Protein 4GWB (pdb70)

Radius of gyration: 14.65 Å; Cα contacts (8 Å, |Δi|>4): 356; chains: 1; bounding box: 37×35×30 Å

Foldseek 3Di:
DDKWKWAAFDQLLVVPLVPDPFWDDKFWFWWDDDDPLAADVRRHLTATMMMTDGHCVTPNLLVSVLQVQQWFQQADAQDTVPHHGSNRHTETADADDVSLVSVVVSLVQQVVVVLGDDHGPYYYHHTDDTNTYDPCSTNVCVVVVVDDDPTDGDPSRGGPPPD

InterPro domains:
  IPR002569 Peptide methionine sulphoxide reductase MsrA domain [MF_01401] (2-157)
  IPR002569 Peptide methionine sulphoxide reductase MsrA domain [PF01625] (4-154)
  IPR002569 Peptide methionine sulphoxide reductase MsrA domain [TIGR00401] (3-151)
  IPR036509 Peptide methionine sulphoxide reductase MsrA superfamily [G3DSA:3.30.1060.10] (1-168)
  IPR036509 Peptide methionine sulphoxide reductase MsrA superfamily [SSF55068] (2-160)

Sequence (163 aa):
TKRRAVLAGGCFWGQDLIRKLLPGVIETRVGYTGGDVPNATYRNHGTHAEGIEIIFDPERRIISYRRILELFFQIHDPTTKKDRQGNDIIGTSYRSAIYYVDDEQKRIAQETIADVEASGLWPGKVVTEVEPVRDFWEAEPEHQNYLERYPNGYTCCHFPRPNWVLPRRS

B-factor: mean 14.07, std 6.26, range [6.95, 79.45]

Secondary structure (DSSP, 8-state):
-EEEEEEES-TT--TTGGGSTTEEEEEEEEESSS-TT-BTTB-TTPEEEEEEEE-TTT--HHHHHHHHHHHS-TTSTTEETTEESGGG-EEEEESSHHHHHHHHHHHHHHHHHT-SSS----EEEE---EEEPPGGGTTHHHHSTTS-------TTS------

Solvent-accessible surface area: 8209 Å² total

Structure (mmCIF, N/CA/C/O backbone):
data_4GWB
#
_entry.id   4GWB
#
_cell.length_a   44.778
_cell.length_b   72.151
_cell.length_c   97.470
_cell.angle_alpha   90.000
_cell.angle_beta   90.000
_cell.angle_gamma   90.000
#
_symmetry.space_group_name_H-M   'C 2 2 21'
#
loop_
_entity.id
_entity.type
_entity.pdbx_description
1 polymer 'Peptide methionine sulfoxide reductase MsrA 3'
2 non-polymer 'CALCIUM ION'
3 non-polymer 'CHLORIDE ION'
4 water water
#
loop_
_atom_site.group_PDB
_atom_site.id
_atom_site.type_symbol
_atom_site.label_atom_id
_atom_site.label_alt_id
_atom_site.label_comp_id
_atom_site.label_asym_id
_atom_site.label_entity_id
_atom_site.label_seq_id
_atom_site.pdbx_PDB_ins_code
_atom_site.Cartn_x
_atom_site.Cartn_y
_atom_site.Cartn_z
_atom_site.occupancy
_atom_site.B_iso_or_equiv
_atom_site.auth_seq_id
_atom_site.auth_comp_id
_atom_site.auth_asym_id
_atom_site.auth_atom_id
_atom_site.pdbx_PDB_model_num
ATOM 1 N N . THR A 1 2 ? 21.794 29.442 21.733 1.00 22.26 2 THR A N 1
ATOM 2 C CA . THR A 1 2 ? 21.130 30.730 21.391 1.00 17.20 2 THR A CA 1
ATOM 3 C C . THR A 1 2 ? 20.790 30.766 19.907 1.00 18.12 2 THR A C 1
ATOM 4 O O . THR A 1 2 ? 21.411 30.081 19.087 1.00 20.39 2 THR A O 1
ATOM 8 N N . LYS A 1 3 ? 19.790 31.568 19.578 1.00 15.77 3 LYS A N 1
ATOM 9 C CA . LYS A 1 3 ? 19.268 31.654 18.240 1.00 15.20 3 LYS A CA 1
ATOM 10 C C . LYS A 1 3 ? 19.045 33.100 17.848 1.00 11.09 3 LYS A C 1
ATOM 11 O O . LYS A 1 3 ? 18.926 33.978 18.696 1.00 10.75 3 LYS A O 1
ATOM 17 N N . ARG A 1 4 ? 18.957 33.329 16.550 1.00 11.06 4 ARG A N 1
ATOM 18 C CA A ARG A 1 4 ? 18.856 34.649 15.965 0.70 11.10 4 ARG A CA 1
ATOM 19 C CA B ARG A 1 4 ? 18.829 34.663 15.995 0.30 10.92 4 ARG A CA 1
ATOM 20 C C . ARG A 1 4 ? 17.561 34.749 15.164 1.00 11.06 4 ARG A C 1
ATOM 21 O O . ARG A 1 4 ? 17.244 33.833 14.390 1.00 11.33 4 ARG A O 1
ATOM 36 N N . ALA A 1 5 ? 16.827 35.846 15.345 1.00 10.82 5 ALA A N 1
ATOM 37 C CA . ALA A 1 5 ? 15.671 36.187 14.529 1.00 10.23 5 ALA A CA 1
ATOM 38 C C . ALA A 1 5 ? 15.900 37.578 13.973 1.00 9.18 5 ALA A C 1
ATOM 39 O O . ALA A 1 5 ? 16.480 38.436 14.649 1.00 9.97 5 ALA A O 1
ATOM 41 N N . VAL A 1 6 ? 15.460 37.816 12.744 1.00 8.64 6 VAL A N 1
ATOM 42 C CA . VAL A 1 6 ? 15.648 39.124 12.104 1.00 8.48 6 VAL A CA 1
ATOM 43 C C . VAL A 1 6 ? 14.318 39.529 11.462 1.00 8.17 6 VAL A C 1
ATOM 44 O O . VAL A 1 6 ? 13.760 38.768 10.672 1.00 8.67 6 VAL A O 1
ATOM 48 N N . LEU A 1 7 ? 13.807 40.703 11.840 1.00 8.24 7 LEU A N 1
ATOM 49 C CA . LEU A 1 7 ? 12.453 41.152 11.510 1.00 8.21 7 LEU A CA 1
ATOM 50 C C . LEU A 1 7 ? 12.471 42.613 11.113 1.00 7.88 7 LEU A C 1
ATOM 51 O O . LEU A 1 7 ? 13.364 43.379 11.528 1.00 8.58 7 LEU A O 1
ATOM 56 N N . ALA A 1 8 ? 11.454 43.003 10.352 1.00 7.84 8 ALA A N 1
ATOM 57 C CA . ALA A 1 8 ? 11.219 44.398 9.993 1.00 7.62 8 ALA A CA 1
ATOM 58 C C . ALA A 1 8 ? 9.724 44.649 10.055 1.00 7.83 8 ALA A C 1
ATOM 59 O O . ALA A 1 8 ? 8.944 43.853 9.534 1.00 8.33 8 ALA A O 1
ATOM 61 N N . GLY A 1 9 ? 9.313 45.755 10.662 1.00 7.86 9 GLY A N 1
ATOM 62 C CA . GLY A 1 9 ? 7.899 46.080 10.788 1.00 8.68 9 GLY A CA 1
ATOM 63 C C . GLY A 1 9 ? 7.613 47.537 11.103 1.00 8.52 9 GLY A C 1
ATOM 64 O O . GLY A 1 9 ? 6.655 47.831 11.810 1.00 9.31 9 GLY A O 1
ATOM 65 N N . GLY A 1 10 ? 8.435 48.439 10.586 1.00 8.52 10 GLY A N 1
ATOM 66 C CA . GLY A 1 10 ? 8.245 49.860 10.817 1.00 8.76 10 GLY A CA 1
ATOM 67 C C . GLY A 1 10 ? 9.416 50.531 11.491 1.00 8.92 10 GLY A C 1
ATOM 68 O O . GLY A 1 10 ? 10.519 49.980 11.528 1.00 9.68 10 GLY A O 1
ATOM 69 N N . CYS A 1 11 ? 9.197 51.701 12.074 1.00 9.81 11 CYS A N 1
ATOM 70 C CA . CYS A 1 11 ? 10.294 52.414 12.715 1.00 10.51 11 CYS A CA 1
ATOM 71 C C . CYS A 1 11 ? 10.963 51.507 13.746 1.00 9.34 11 CYS A C 1
ATOM 72 O O . CYS A 1 11 ? 10.288 50.942 14.621 1.00 9.81 11 CYS A O 1
ATOM 75 N N . PHE A 1 12 ? 12.282 51.351 13.635 1.00 8.71 12 PHE A N 1
ATOM 76 C CA . PHE A 1 12 ? 12.922 50.349 14.468 1.00 8.47 12 PHE A CA 1
ATOM 77 C C . PHE A 1 12 ? 12.988 50.685 15.951 1.00 8.41 12 PHE A C 1
ATOM 78 O O . PHE A 1 12 ? 13.190 49.794 16.776 1.00 8.72 12 PHE A O 1
ATOM 86 N N . TRP A 1 13 ? 12.789 51.958 16.309 1.00 8.51 13 TRP A N 1
ATOM 87 C CA . TRP A 1 13 ? 12.768 52.318 17.726 1.00 8.82 13 TRP A CA 1
ATOM 88 C C . TRP A 1 13 ? 11.647 51.596 18.455 1.00 8.61 13 TRP A C 1
ATOM 89 O O . TRP A 1 13 ? 11.848 51.053 19.551 1.00 8.48 13 TRP A O 1
ATOM 100 N N . GLY A 1 14 ? 10.464 51.616 17.862 1.00 8.74 14 GLY A N 1
ATOM 101 C CA . GLY A 1 14 ? 9.309 50.996 18.482 1.00 10.01 14 GLY A CA 1
ATOM 102 C C . GLY A 1 14 ? 9.392 49.485 18.480 1.00 8.59 14 GLY A C 1
ATOM 103 O O . GLY A 1 14 ? 8.949 48.842 19.435 1.00 9.59 14 GLY A O 1
ATOM 112 N N . GLN A 1 16 ? 12.198 47.734 18.744 1.00 7.99 16 GLN A N 1
ATOM 113 C CA . GLN A 1 16 ? 13.094 47.327 19.813 1.00 8.04 16 GLN A CA 1
ATOM 114 C C . GLN A 1 16 ? 12.448 47.527 21.176 1.00 7.89 16 GLN A C 1
ATOM 115 O O . GLN A 1 16 ? 12.578 46.683 22.062 1.00 8.35 16 GLN A O 1
ATOM 121 N N . ASP A 1 17 ? 11.718 48.623 21.351 1.00 7.79 17 ASP A N 1
ATOM 122 C CA . ASP A 1 17 ? 11.089 48.938 22.632 1.00 8.75 17 ASP A CA 1
ATOM 123 C C . ASP A 1 17 ? 10.199 47.799 23.118 1.00 8.32 17 ASP A C 1
ATOM 124 O O . ASP A 1 17 ? 10.193 47.493 24.320 1.00 8.97 17 ASP A O 1
ATOM 129 N N . LEU A 1 18 ? 9.445 47.186 22.207 1.00 7.94 18 LEU A N 1
ATOM 130 C CA . LEU A 1 18 ? 8.514 46.135 22.603 1.00 8.27 18 LEU A CA 1
ATOM 131 C C . LEU A 1 18 ? 9.160 44.748 22.595 1.00 8.34 18 LEU A C 1
ATOM 132 O O . LEU A 1 18 ? 8.966 43.964 23.517 1.00 8.84 18 LEU A O 1
ATOM 137 N N . ILE A 1 19 ? 9.949 44.427 21.575 1.00 8.15 19 ILE A N 1
ATOM 138 C CA . ILE A 1 19 ? 10.504 43.087 21.453 1.00 8.42 19 ILE A CA 1
ATOM 139 C C . ILE A 1 19 ? 11.535 42.803 22.543 1.00 8.70 19 ILE A C 1
ATOM 140 O O . ILE A 1 19 ? 11.622 41.664 23.033 1.00 9.16 19 ILE A O 1
ATOM 145 N N . ARG A 1 20 ? 12.290 43.818 22.956 1.00 8.40 20 ARG A N 1
ATOM 146 C CA . ARG A 1 20 ? 13.279 43.633 24.017 1.00 8.81 20 ARG A CA 1
ATOM 147 C C . ARG A 1 20 ? 12.628 43.148 25.320 1.00 9.25 20 ARG A C 1
ATOM 148 O O . ARG A 1 20 ? 13.331 42.601 26.179 1.00 10.76 20 ARG A O 1
ATOM 156 N N . LYS A 1 21 ? 11.324 43.367 25.495 1.00 8.79 21 LYS A N 1
ATOM 157 C CA . LYS A 1 21 ? 10.623 43.050 26.732 1.00 9.69 21 LYS A CA 1
ATOM 158 C C . LYS A 1 21 ? 10.139 41.610 26.786 1.00 9.52 21 LYS A C 1
ATOM 159 O O . LYS A 1 21 ? 9.713 41.145 27.843 1.00 10.75 21 LYS A O 1
ATOM 165 N N . LEU A 1 22 ? 10.207 40.893 25.678 1.00 9.86 22 LEU A N 1
ATOM 166 C CA A LEU A 1 22 ? 9.737 39.528 25.667 0.50 10.93 22 LEU A CA 1
ATOM 167 C CA B LEU A 1 22 ? 9.797 39.495 25.637 0.50 10.95 22 LEU A CA 1
ATOM 168 C C . LEU A 1 22 ? 10.697 38.653 26.495 1.00 10.47 22 LEU A C 1
ATOM 169 O O . LEU A 1 22 ? 11.913 38.643 26.272 1.00 11.14 22 LEU A O 1
ATOM 178 N N . PRO A 1 23 ? 10.142 37.922 27.484 1.00 11.04 23 PRO A N 1
ATOM 179 C CA . PRO A 1 23 ? 11.035 37.073 28.288 1.00 11.57 23 PRO A CA 1
ATOM 180 C C . PRO A 1 23 ? 11.706 36.007 27.412 1.00 10.77 23 PRO A C 1
ATOM 181 O O . PRO A 1 23 ? 11.033 35.364 26.609 1.00 13.55 23 PRO A O 1
ATOM 185 N N . GLY A 1 24 ? 13.012 35.831 27.570 1.00 9.93 24 GLY A N 1
ATOM 186 C CA . GLY A 1 24 ? 13.804 34.926 26.736 1.00 10.43 24 GLY A CA 1
ATOM 187 C C . GLY A 1 24 ? 14.607 35.631 25.641 1.00 9.20 24 GLY A C 1
ATOM 188 O O . GLY A 1 24 ? 15.522 35.036 25.066 1.00 9.64 24 GLY A O 1
ATOM 189 N N . VAL A 1 25 ? 14.270 36.892 25.341 1.00 9.41 25 VAL A N 1
ATOM 190 C CA . VAL A 1 25 ? 15.089 37.666 24.423 1.00 9.19 25 VAL A CA 1
ATOM 191 C C . VAL A 1 25 ? 16.319 38.161 25.178 1.00 9.29 25 VAL A C 1
ATOM 192 O O . VAL A 1 25 ? 16.194 38.832 26.210 1.00 11.27 25 VAL A O 1
ATOM 196 N N . ILE A 1 26 ? 17.509 37.836 24.669 1.00 8.66 26 ILE A N 1
ATOM 197 C CA . ILE A 1 26 ? 18.768 38.181 25.330 1.00 8.99 26 ILE A CA 1
ATOM 198 C C . ILE A 1 26 ? 19.317 39.529 24.867 1.00 8.92 26 ILE A C 1
ATOM 199 O O . ILE A 1 26 ? 19.747 40.339 25.694 1.00 11.39 26 ILE A O 1
ATOM 204 N N . GLU A 1 27 ? 19.328 39.758 23.562 1.00 7.90 27 GLU A N 1
ATOM 205 C CA . GLU A 1 27 ? 19.870 40.993 23.007 1.00 8.15 27 GLU A CA 1
ATOM 206 C C . GLU A 1 27 ? 19.048 41.370 21.810 1.00 7.85 27 GLU A C 1
ATOM 207 O O . GLU A 1 27 ? 18.528 40.513 21.094 1.00 7.90 27 GLU A O 1
ATOM 213 N N . THR A 1 28 ? 18.933 42.671 21.588 1.00 7.94 28 THR A N 1
ATOM 214 C CA . THR A 1 28 ? 18.344 43.210 20.385 1.00 8.13 28 THR A CA 1
ATOM 215 C C . THR A 1 28 ? 19.266 44.302 19.860 1.00 8.48 28 THR A C 1
ATOM 216 O O . THR A 1 28 ? 19.890 45.032 20.651 1.00 8.39 28 THR A O 1
ATOM 220 N N . ARG A 1 29 ? 19.331 44.423 18.536 1.00 8.23 29 ARG A N 1
ATOM 221 C CA . ARG A 1 29 ? 20.014 45.550 17.923 1.00 8.42 29 ARG A CA 1
ATOM 222 C C . ARG A 1 29 ? 19.275 45.928 16.661 1.00 8.29 29 ARG A C 1
ATOM 223 O O . ARG A 1 29 ? 18.712 45.077 15.959 1.00 8.69 29 ARG A O 1
ATOM 231 N N . VAL A 1 30 ? 19.242 47.220 16.378 1.00 7.84 30 VAL A N 1
ATOM 232 C CA . VAL A 1 30 ? 18.500 47.707 15.215 1.00 7.66 30 VAL A CA 1
ATOM 233 C C . VAL A 1 30 ? 19.492 48.016 14.095 1.00 7.96 30 VAL A C 1
ATOM 234 O O . VAL A 1 30 ? 20.683 48.232 14.338 1.00 8.72 30 VAL A O 1
ATOM 238 N N . GLY A 1 31 ? 19.001 48.032 12.867 1.00 8.04 31 GLY A N 1
ATOM 239 C CA . GLY A 1 31 ? 19.854 48.185 11.711 1.00 9.07 31 GLY A CA 1
ATOM 240 C C . GLY A 1 31 ? 19.065 48.185 10.428 1.00 8.13 31 GLY A C 1
ATOM 241 O O . GLY A 1 31 ? 17.847 48.347 10.419 1.00 8.39 31 GLY A O 1
ATOM 242 N N . TYR A 1 32 ? 19.799 48.017 9.337 1.00 8.89 32 TYR A N 1
ATOM 243 C CA . TYR A 1 32 ? 19.259 48.100 7.982 1.00 9.00 32 TYR A CA 1
ATOM 244 C C . TYR A 1 32 ? 19.550 46.784 7.287 1.00 9.31 32 TYR A C 1
ATOM 245 O O . TYR A 1 32 ? 20.693 46.316 7.281 1.00 9.54 32 TYR A O 1
ATOM 254 N N . THR A 1 33 ? 18.524 46.172 6.700 1.00 9.20 33 THR A N 1
ATOM 255 C CA . THR A 1 33 ? 18.718 44.852 6.120 1.00 9.61 33 THR A CA 1
ATOM 256 C C . THR A 1 33 ? 17.668 44.610 5.034 1.00 9.70 33 THR A C 1
ATOM 257 O O . THR A 1 33 ? 16.633 45.283 4.996 1.00 9.57 33 THR A O 1
ATOM 261 N N . GLY A 1 34 ? 17.926 43.630 4.166 1.00 9.49 34 GLY A N 1
ATOM 262 C CA . GLY A 1 34 ? 16.963 43.219 3.142 1.00 9.88 34 GLY A CA 1
ATOM 263 C C . GLY A 1 34 ? 17.048 43.985 1.837 1.00 10.64 34 GLY A C 1
ATOM 264 O O . GLY A 1 34 ? 16.218 43.784 0.960 1.00 12.30 34 GLY A O 1
ATOM 265 N N . GLY A 1 35 ? 18.038 44.863 1.707 1.00 11.30 35 GLY A N 1
ATOM 266 C CA . GLY A 1 35 ? 18.166 45.729 0.540 1.00 11.54 35 GLY A CA 1
ATOM 267 C C . GLY A 1 35 ? 19.509 45.685 -0.150 1.00 13.53 35 GLY A C 1
ATOM 268 O O . GLY A 1 35 ? 20.182 44.657 -0.141 1.00 15.24 35 GLY A O 1
ATOM 269 N N . ASP A 1 36 ? 19.890 46.809 -0.751 1.00 14.56 36 ASP A N 1
ATOM 270 C CA . ASP A 1 36 ? 20.937 46.804 -1.757 1.00 15.29 36 ASP A CA 1
ATOM 271 C C . ASP A 1 36 ? 22.305 47.249 -1.284 1.00 16.93 36 ASP A C 1
ATOM 272 O O . ASP A 1 36 ? 23.293 46.555 -1.542 1.00 21.42 36 ASP A O 1
ATOM 277 N N . VAL A 1 37 ? 22.374 48.395 -0.617 1.00 15.60 37 VAL A N 1
ATOM 278 C CA . VAL A 1 37 ? 23.659 49.082 -0.472 1.00 16.65 37 VAL A CA 1
ATOM 279 C C . VAL A 1 37 ? 24.478 48.659 0.752 1.00 15.33 37 VAL A C 1
ATOM 280 O O . VAL A 1 37 ? 23.949 48.545 1.869 1.00 15.04 37 VAL A O 1
ATOM 284 N N . PRO A 1 38 ? 25.788 48.442 0.549 1.00 14.36 38 PRO A N 1
ATOM 285 C CA . PRO A 1 38 ? 26.661 48.122 1.673 1.00 14.51 38 PRO A CA 1
ATOM 286 C C . PRO A 1 38 ? 26.864 49.347 2.552 1.00 14.66 38 PRO A C 1
ATOM 287 O O . PRO A 1 38 ? 26.592 50.467 2.112 1.00 15.82 38 PRO A O 1
ATOM 291 N N . ASN A 1 39 ? 27.318 49.141 3.789 1.00 13.88 39 ASN A N 1
ATOM 292 C CA . ASN A 1 39 ? 27.637 50.257 4.691 1.00 15.96 39 ASN A CA 1
ATOM 293 C C . ASN A 1 39 ? 26.461 51.207 4.890 1.00 14.51 39 ASN A C 1
ATOM 294 O O . ASN A 1 39 ? 26.634 52.420 4.962 1.00 15.16 39 ASN A O 1
ATOM 299 N N . ALA A 1 40 ? 25.266 50.628 5.022 1.00 13.77 40 ALA A N 1
ATOM 300 C CA . ALA A 1 40 ? 24.043 51.400 5.126 1.00 12.85 40 ALA A CA 1
ATOM 301 C C . ALA A 1 40 ? 23.998 52.262 6.384 1.00 13.11 40 ALA A C 1
ATOM 302 O O . ALA A 1 40 ? 24.481 51.853 7.453 1.00 13.69 40 ALA A O 1
ATOM 304 N N . THR A 1 41 ? 23.395 53.438 6.256 1.00 12.33 41 THR A N 1
ATOM 305 C CA . THR A 1 41 ? 23.239 54.370 7.367 1.00 12.23 41 THR A CA 1
ATOM 306 C C . THR A 1 41 ? 21.804 54.878 7.374 1.00 11.37 41 THR A C 1
ATOM 307 O O . THR A 1 41 ? 21.019 54.589 6.458 1.00 11.40 41 THR A O 1
ATOM 311 N N . TYR A 1 42 ? 21.470 55.640 8.403 1.00 11.63 42 TYR A N 1
ATOM 312 C CA . TYR A 1 42 ? 20.127 56.153 8.581 1.00 11.44 42 TYR A CA 1
ATOM 313 C C . TYR A 1 42 ? 19.617 56.933 7.366 1.00 11.90 42 TYR A C 1
ATOM 314 O O . TYR A 1 42 ? 18.502 56.704 6.910 1.00 13.07 42 TYR A O 1
ATOM 323 N N . ARG A 1 43 ? 20.434 57.844 6.838 1.00 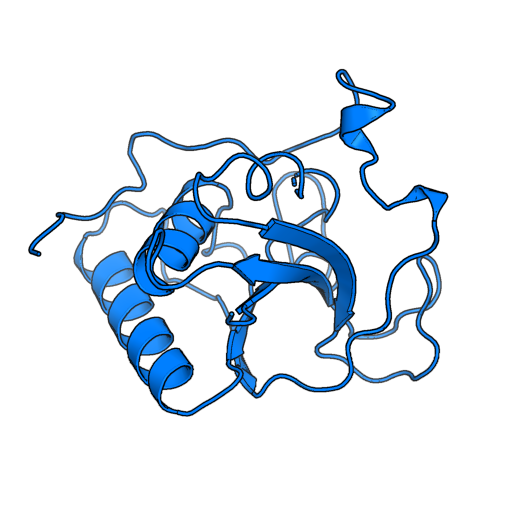11.19 43 ARG A N 1
ATOM 324 C CA . ARG A 1 43 ? 19.997 58.672 5.712 1.00 12.93 43 ARG A CA 1
ATOM 325 C C . ARG A 1 43 ? 20.413 58.108 4.349 1.00 13.71 43 ARG A C 1
ATOM 326 O O . ARG A 1 43 ? 20.068 58.683 3.314 1.00 15.88 43 ARG A O 1
ATOM 334 N N . ASN A 1 44 ? 21.134 56.986 4.350 1.00 10.92 44 ASN A N 1
ATOM 335 C CA . ASN A 1 44 ? 21.594 56.361 3.105 1.00 13.45 44 ASN A CA 1
ATOM 336 C C . ASN A 1 44 ? 21.577 54.837 3.206 1.00 12.68 44 ASN A C 1
ATOM 337 O O . ASN A 1 44 ? 22.602 54.192 3.447 1.00 12.58 44 ASN A O 1
ATOM 342 N N . HIS A 1 45 ? 20.392 54.260 3.038 1.00 12.63 45 HIS A N 1
ATOM 343 C CA . HIS A 1 45 ? 20.270 52.794 3.083 1.00 11.48 45 HIS A CA 1
ATOM 344 C C . HIS A 1 45 ? 19.474 52.180 1.951 1.00 10.65 45 HIS A C 1
ATOM 345 O O . HIS A 1 45 ? 19.060 51.022 2.052 1.00 10.83 45 HIS A O 1
ATOM 352 N N . GLY A 1 46 ? 19.287 52.936 0.878 1.00 11.34 46 GLY A N 1
ATOM 353 C CA . GLY A 1 46 ? 18.682 52.414 -0.344 1.00 13.12 46 GLY A CA 1
ATOM 354 C C . GLY A 1 46 ? 17.394 51.665 -0.080 1.00 10.39 46 GLY A C 1
ATOM 355 O O . GLY A 1 46 ? 16.467 52.180 0.538 1.00 12.34 46 GLY A O 1
ATOM 356 N N . THR A 1 47 ? 17.350 50.438 -0.580 1.00 10.20 47 THR A N 1
ATOM 357 C CA . THR A 1 47 ? 16.151 49.595 -0.481 1.00 10.70 47 THR A CA 1
ATOM 358 C C . THR A 1 47 ? 16.088 48.743 0.802 1.00 9.93 47 THR A C 1
ATOM 359 O O . THR A 1 47 ? 15.178 47.911 0.962 1.00 9.89 47 THR A O 1
ATOM 363 N N . HIS A 1 48 ? 17.039 48.923 1.725 1.00 9.63 48 HIS A N 1
ATOM 364 C CA . HIS A 1 48 ? 16.971 48.210 3.004 1.00 9.28 48 HIS A CA 1
ATOM 365 C C . HIS A 1 48 ? 15.730 48.616 3.798 1.00 9.58 48 HIS A C 1
ATOM 366 O O . HIS A 1 48 ? 15.274 49.765 3.736 1.00 10.41 48 HIS A O 1
ATOM 373 N N . ALA A 1 49 ? 15.217 47.658 4.568 1.00 9.19 49 ALA A N 1
ATOM 374 C CA . ALA A 1 49 ? 14.255 47.951 5.606 1.00 9.04 49 ALA A CA 1
ATOM 375 C C . ALA A 1 49 ? 14.984 48.308 6.903 1.00 8.84 49 ALA A C 1
ATOM 376 O O . ALA A 1 49 ? 16.060 47.767 7.195 1.00 9.17 49 ALA A O 1
ATOM 378 N N . GLU A 1 50 ? 14.384 49.198 7.687 1.00 8.76 50 GLU A N 1
ATOM 379 C CA . GLU A 1 50 ? 14.720 49.290 9.117 1.00 8.89 50 GLU A CA 1
ATOM 380 C C . GLU A 1 50 ? 14.303 47.977 9.751 1.00 8.61 50 GLU A C 1
ATOM 381 O O . GLU A 1 50 ? 13.159 47.547 9.598 1.00 9.23 50 GLU A O 1
ATOM 387 N N . GLY A 1 51 ? 15.221 47.338 10.461 1.00 8.40 51 GLY A N 1
ATOM 388 C CA . GLY A 1 51 ? 14.959 46.051 11.052 1.00 8.89 51 GLY A CA 1
ATOM 389 C C . GLY A 1 51 ? 15.617 45.884 12.393 1.00 7.93 51 GLY A C 1
ATOM 390 O O . GLY A 1 51 ? 16.305 46.771 12.922 1.00 8.01 51 GLY A O 1
ATOM 391 N N . ILE A 1 52 ? 15.416 44.689 12.932 1.00 7.93 52 ILE A N 1
ATOM 392 C CA . ILE A 1 52 ? 15.904 44.344 14.257 1.00 7.95 52 ILE A CA 1
ATOM 393 C C . ILE A 1 52 ? 16.435 42.927 14.223 1.00 8.14 52 ILE A C 1
ATOM 394 O O . ILE A 1 52 ? 15.828 42.032 13.616 1.00 8.63 52 ILE A O 1
ATOM 399 N N . GLU A 1 53 ? 17.581 42.744 14.863 1.00 7.95 53 GLU A N 1
ATOM 400 C CA . GLU A 1 53 ? 18.157 41.436 15.095 1.00 8.66 53 GLU A CA 1
ATOM 401 C C . GLU A 1 53 ? 17.947 41.095 16.560 1.00 8.91 53 GLU A C 1
ATOM 402 O O . GLU A 1 53 ? 18.231 41.909 17.451 1.00 8.93 53 GLU A O 1
ATOM 408 N N . ILE A 1 54 ? 17.454 39.889 16.808 1.00 9.35 54 ILE A N 1
ATOM 409 C CA . ILE A 1 54 ? 17.025 39.440 18.106 1.00 9.35 54 ILE A CA 1
ATOM 410 C C . ILE A 1 54 ? 17.799 38.165 18.418 1.00 9.54 54 ILE A C 1
ATOM 411 O O . ILE A 1 54 ? 17.696 37.190 17.685 1.00 10.50 54 ILE A O 1
ATOM 416 N N . ILE A 1 55 ? 18.557 38.152 19.500 1.00 8.79 55 ILE A N 1
ATOM 417 C CA . ILE A 1 55 ? 19.205 36.929 19.941 1.00 8.81 55 ILE A CA 1
ATOM 418 C C . ILE A 1 55 ? 18.384 36.435 21.117 1.00 8.82 55 ILE A C 1
ATOM 419 O O . ILE A 1 55 ? 18.157 37.187 22.076 1.00 8.83 55 ILE A O 1
ATOM 424 N N . PHE A 1 56 ? 17.932 35.182 21.053 1.00 9.25 56 PHE A N 1
ATOM 425 C CA . PHE A 1 56 ? 17.044 34.667 22.076 1.00 8.97 56 PHE A CA 1
ATOM 426 C C . PHE A 1 56 ? 17.509 33.297 22.565 1.00 9.62 56 PHE A C 1
ATOM 427 O O . PHE A 1 56 ? 18.295 32.603 21.900 1.00 10.99 56 PHE A O 1
ATOM 435 N N . ASP A 1 57 ? 17.001 32.921 23.733 1.00 9.65 57 ASP A N 1
ATOM 436 C CA . ASP A 1 57 ? 17.269 31.615 24.336 1.00 11.23 57 ASP A CA 1
ATOM 437 C C . ASP A 1 57 ? 16.114 30.688 23.993 1.00 11.46 57 ASP A C 1
ATOM 438 O O . ASP A 1 57 ? 15.028 30.859 24.546 1.00 11.02 57 ASP A O 1
ATOM 443 N N . PRO A 1 58 ? 16.323 29.710 23.076 1.00 11.38 58 PRO A N 1
ATOM 444 C CA . PRO A 1 58 ? 15.211 28.877 22.613 1.00 11.90 58 PRO A CA 1
ATOM 445 C C . PRO A 1 58 ? 14.618 27.982 23.703 1.00 12.08 58 PRO A C 1
ATOM 446 O O . PRO A 1 58 ? 13.517 27.459 23.537 1.00 14.77 58 PRO A O 1
ATOM 450 N N . GLU A 1 59 ? 15.326 27.846 24.817 1.00 11.61 59 GLU A N 1
ATOM 451 C CA . GLU A 1 59 ? 14.804 27.094 25.952 1.00 13.72 59 GLU A CA 1
ATOM 452 C C . GLU A 1 59 ? 13.724 27.897 26.681 1.00 13.63 59 GLU A C 1
ATOM 453 O O . GLU A 1 59 ? 12.829 27.328 27.312 1.00 15.14 59 GLU A O 1
ATOM 459 N N . ARG A 1 60 ? 13.814 29.222 26.581 1.00 12.28 60 ARG A N 1
ATOM 460 C CA A ARG A 1 60 ? 12.894 30.124 27.269 0.50 13.32 60 ARG A CA 1
ATOM 461 C CA B ARG A 1 60 ? 12.883 30.112 27.266 0.50 13.31 60 ARG A CA 1
ATOM 462 C C . ARG A 1 60 ? 11.780 30.677 26.373 1.00 12.62 60 ARG A C 1
ATOM 463 O O . ARG A 1 60 ? 10.698 30.987 26.851 1.00 14.07 60 ARG A O 1
ATOM 478 N N . ILE A 1 61 ? 12.066 30.846 25.083 1.00 12.10 61 ILE A N 1
ATOM 479 C CA A ILE A 1 61 ? 11.113 31.438 24.149 0.50 12.29 61 ILE A CA 1
ATOM 480 C CA B ILE A 1 61 ? 11.083 31.398 24.152 0.50 12.21 61 ILE A CA 1
ATOM 481 C C . ILE A 1 61 ? 11.321 30.820 22.769 1.00 11.78 61 ILE A C 1
ATOM 482 O O . ILE A 1 61 ? 12.453 30.575 22.377 1.00 11.81 61 ILE A O 1
ATOM 491 N N . SER A 1 62 ? 10.230 30.567 22.052 1.00 11.27 62 SER A N 1
ATOM 492 C CA . SER A 1 62 ? 10.315 30.003 20.713 1.00 11.75 62 SER A CA 1
ATOM 493 C C . SER A 1 62 ? 10.282 31.069 19.625 1.00 10.08 62 SER A C 1
ATOM 494 O O . SER A 1 62 ? 9.757 32.172 19.800 1.00 9.85 62 SER A O 1
ATOM 497 N N . TYR A 1 63 ? 10.818 30.708 18.467 1.00 9.70 63 TYR A N 1
ATOM 498 C CA . TYR A 1 63 ? 10.709 31.536 17.291 1.00 9.62 63 TYR A CA 1
ATOM 499 C C . TYR A 1 63 ? 9.257 31.862 16.972 1.00 9.31 63 TYR A C 1
ATOM 500 O O . TYR A 1 63 ? 8.910 33.003 16.661 1.00 9.34 63 TYR A O 1
ATOM 509 N N . ARG A 1 64 ? 8.390 30.870 17.071 1.00 9.66 64 ARG A N 1
ATOM 510 C CA . ARG A 1 64 ? 6.977 31.087 16.858 1.00 10.28 64 ARG A CA 1
ATOM 511 C C . ARG A 1 64 ? 6.396 32.170 17.783 1.00 9.86 64 ARG A C 1
ATOM 512 O O . ARG A 1 64 ? 5.632 33.034 17.342 1.00 10.19 64 ARG A O 1
ATOM 520 N N . ARG A 1 65 ? 6.756 32.127 19.060 1.00 9.71 65 ARG A N 1
ATOM 521 C CA . ARG A 1 65 ? 6.254 33.125 19.991 1.00 10.28 65 ARG A CA 1
ATOM 522 C C . ARG A 1 65 ? 6.759 34.526 19.640 1.00 9.90 65 ARG A C 1
ATOM 523 O O . ARG A 1 65 ? 6.041 35.514 19.789 1.00 10.58 65 ARG A O 1
ATOM 531 N N . ILE A 1 66 ? 8.012 34.617 19.204 1.00 9.30 66 ILE A N 1
ATOM 532 C CA . ILE A 1 66 ? 8.553 35.891 18.703 1.00 9.02 66 ILE A CA 1
ATOM 533 C C . ILE A 1 66 ? 7.739 36.404 17.507 1.00 8.88 66 ILE A C 1
ATOM 534 O O . ILE A 1 66 ? 7.358 37.575 17.466 1.00 8.88 66 ILE A O 1
ATOM 539 N N . LEU A 1 67 ? 7.434 35.530 16.553 1.00 8.99 67 LEU A N 1
ATOM 540 C CA . LEU A 1 67 ? 6.614 35.952 15.416 1.00 8.71 67 LEU A CA 1
ATOM 541 C C . LEU A 1 67 ? 5.232 36.363 15.865 1.00 8.65 67 LEU A C 1
ATOM 542 O O . LEU A 1 67 ? 4.651 37.270 15.296 1.00 8.81 67 LEU A O 1
ATOM 547 N N . GLU A 1 68 ? 4.669 35.672 16.846 1.00 8.72 68 GLU A N 1
ATOM 548 C CA . GLU A 1 68 ? 3.361 36.079 17.335 1.00 9.20 68 GLU A CA 1
ATOM 549 C C . GLU A 1 68 ? 3.390 37.498 17.915 1.00 8.63 68 GLU A C 1
ATOM 550 O O . GLU A 1 68 ? 2.482 38.291 17.648 1.00 9.83 68 GLU A O 1
ATOM 556 N N . LEU A 1 69 ? 4.427 37.834 18.677 1.00 8.99 69 LEU A N 1
ATOM 557 C CA . LEU A 1 69 ? 4.524 39.209 19.166 1.00 9.03 69 LEU A CA 1
ATOM 558 C C . LEU A 1 69 ? 4.692 40.180 17.995 1.00 8.51 69 LEU A C 1
ATOM 559 O O . LEU A 1 69 ? 4.040 41.228 17.959 1.00 8.62 69 LEU A O 1
ATOM 564 N N . PHE A 1 70 ? 5.543 39.826 17.036 1.00 8.58 70 PHE A N 1
ATOM 565 C CA . PHE A 1 70 ? 5.730 40.637 15.836 1.00 8.57 70 PHE A CA 1
ATOM 566 C C . PHE A 1 70 ? 4.393 40.992 15.184 1.00 8.32 70 PHE A C 1
ATOM 567 O O . PHE A 1 70 ? 4.111 42.163 14.91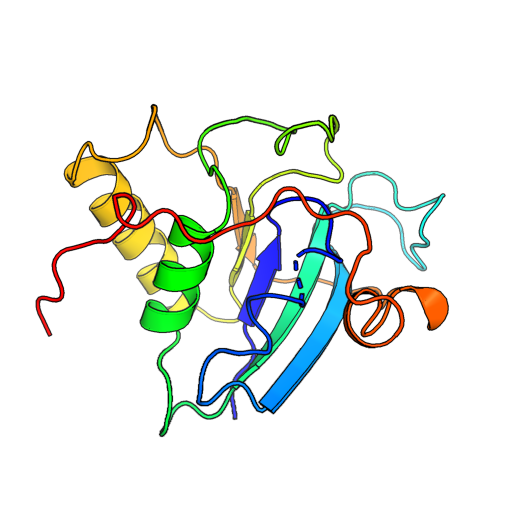8 1.00 8.26 70 PHE A O 1
ATOM 575 N N . PHE A 1 71 ? 3.556 39.988 14.930 1.00 8.47 71 PHE A N 1
ATOM 576 C CA . PHE A 1 71 ? 2.259 40.232 14.281 1.00 8.39 71 PHE A CA 1
ATOM 577 C C . PHE A 1 71 ? 1.254 40.940 15.190 1.00 8.25 71 PHE A C 1
ATOM 578 O O . PHE A 1 71 ? 0.274 41.478 14.705 1.00 9.01 71 PHE A O 1
ATOM 586 N N . GLN A 1 72 ? 1.511 40.950 16.502 1.00 8.21 72 GLN A N 1
ATOM 587 C CA . GLN A 1 72 ? 0.691 41.679 17.452 1.00 8.84 72 GLN A CA 1
ATOM 588 C C . GLN A 1 72 ? 0.991 43.167 17.514 1.00 8.43 72 GLN A C 1
ATOM 589 O O . GLN A 1 72 ? 0.109 43.948 17.863 1.00 8.59 72 GLN A O 1
ATOM 595 N N . ILE A 1 73 ? 2.223 43.560 17.196 1.00 8.11 73 ILE A N 1
ATOM 596 C CA . ILE A 1 73 ? 2.677 44.918 17.514 1.00 8.42 73 ILE A CA 1
ATOM 597 C C . ILE A 1 73 ? 2.796 45.835 16.304 1.00 8.44 73 ILE A C 1
ATOM 598 O O . ILE A 1 73 ? 3.048 47.033 16.476 1.00 9.08 73 ILE A O 1
ATOM 603 N N . HIS A 1 74 ? 2.686 45.273 15.093 1.00 8.20 74 HIS A N 1
ATOM 604 C CA . HIS A 1 74 ? 2.729 46.085 13.867 1.00 8.20 74 HIS A CA 1
ATOM 605 C C . HIS A 1 74 ? 1.640 45.592 12.943 1.00 8.56 74 HIS A C 1
ATOM 606 O O . HIS A 1 74 ? 1.268 44.425 12.989 1.00 9.21 74 HIS A O 1
ATOM 613 N N . ASP A 1 75 ? 1.112 46.495 12.123 1.00 8.85 75 ASP A N 1
ATOM 614 C CA . ASP A 1 75 ? 0.113 46.115 11.125 1.00 10.06 75 ASP A CA 1
ATOM 615 C C . ASP A 1 75 ? 0.844 45.496 9.927 1.00 9.89 75 ASP A C 1
ATOM 616 O O . ASP A 1 75 ? 1.553 46.205 9.211 1.00 10.19 75 ASP A O 1
ATOM 621 N N . PRO A 1 76 ? 0.676 44.173 9.698 1.00 9.91 76 PRO A N 1
ATOM 622 C CA . PRO A 1 76 ? 1.404 43.485 8.620 1.00 10.30 76 PRO A CA 1
ATOM 623 C C . PRO A 1 76 ? 0.678 43.544 7.279 1.00 10.28 76 PRO A C 1
ATOM 624 O O . PRO A 1 76 ? 1.014 42.786 6.363 1.00 11.04 76 PRO A O 1
ATOM 628 N N . THR A 1 77 ? -0.346 44.389 7.194 1.00 10.26 77 THR A N 1
ATOM 629 C CA . THR A 1 77 ? -1.214 44.444 6.005 1.00 11.52 77 THR A CA 1
ATOM 630 C C . THR A 1 77 ? -1.013 45.686 5.148 1.00 11.90 77 THR A C 1
ATOM 631 O O . THR A 1 77 ? -1.605 45.788 4.067 1.00 13.39 77 THR A O 1
ATOM 635 N N . THR A 1 78 ? -0.160 46.604 5.600 1.00 11.20 78 THR A N 1
ATOM 636 C CA . THR A 1 78 ? 0.068 47.860 4.889 1.00 12.25 78 THR A CA 1
ATOM 637 C C . THR A 1 78 ? 1.409 47.808 4.153 1.00 12.64 78 THR A C 1
ATOM 638 O O . THR A 1 78 ? 2.470 47.733 4.775 1.00 12.97 78 THR A O 1
ATOM 642 N N . LYS A 1 79 ? 1.371 47.829 2.823 1.00 12.63 79 LYS A N 1
ATOM 643 C CA A LYS A 1 79 ? 2.602 47.737 2.040 0.50 13.10 79 LYS A CA 1
ATOM 644 C CA B LYS A 1 79 ? 2.586 47.758 2.013 0.50 13.09 79 LYS A CA 1
ATOM 645 C C . LYS A 1 79 ? 3.422 49.028 2.144 1.00 13.41 79 LYS A C 1
ATOM 646 O O . LYS A 1 79 ? 2.916 50.130 1.950 1.00 14.28 79 LYS A O 1
ATOM 657 N N . ASP A 1 80 ? 4.701 48.868 2.488 1.00 12.91 80 ASP A N 1
ATOM 658 C CA . ASP A 1 80 ? 5.660 49.992 2.517 1.00 14.29 80 ASP A CA 1
ATOM 659 C C . ASP A 1 80 ? 5.211 51.156 3.402 1.00 13.08 80 ASP A C 1
ATOM 660 O O . ASP A 1 80 ? 5.350 52.322 3.048 1.00 13.57 80 ASP A O 1
ATOM 665 N N . ARG A 1 81 ? 4.650 50.816 4.553 1.00 12.49 81 ARG A N 1
ATOM 666 C CA . ARG A 1 81 ? 4.138 51.794 5.487 1.00 12.38 81 ARG A CA 1
ATOM 667 C C . ARG A 1 81 ? 3.907 51.147 6.834 1.00 10.82 81 ARG A C 1
ATOM 668 O O . ARG A 1 81 ? 3.442 50.020 6.898 1.00 11.64 81 ARG A O 1
ATOM 676 N N . GLN A 1 82 ? 4.219 51.866 7.907 1.00 11.32 82 GLN A N 1
ATOM 677 C CA . GLN A 1 82 ? 3.765 51.478 9.234 1.00 10.73 82 GLN A CA 1
ATOM 678 C C . GLN A 1 82 ? 3.288 52.740 9.934 1.00 11.97 82 GLN A C 1
ATOM 679 O O . GLN A 1 82 ? 4.085 53.628 10.238 1.00 12.80 82 GLN A O 1
ATOM 685 N N . GLY A 1 83 ? 1.985 52.829 10.185 1.00 13.63 83 GLY A N 1
ATOM 686 C CA . GLY A 1 83 ? 1.415 54.026 10.804 1.00 14.34 83 GLY A CA 1
ATOM 687 C C . GLY A 1 83 ? 1.750 55.263 10.006 1.00 14.27 83 GLY A C 1
ATOM 688 O O . GLY A 1 83 ? 1.497 55.309 8.809 1.00 16.79 83 GLY A O 1
ATOM 689 N N . ASN A 1 84 ? 2.348 56.245 10.681 1.00 17.01 84 ASN A N 1
ATOM 690 C CA . ASN A 1 84 ? 2.725 57.524 10.075 1.00 20.09 84 ASN A CA 1
ATOM 691 C C . ASN A 1 84 ? 3.952 57.449 9.169 1.00 18.11 84 ASN A C 1
ATOM 692 O O . ASN A 1 84 ? 4.234 58.388 8.411 1.00 18.07 84 ASN A O 1
ATOM 697 N N . ASP A 1 85 ? 4.694 56.346 9.273 1.00 15.39 85 ASP A N 1
ATOM 698 C CA . ASP A 1 85 ? 5.960 56.192 8.567 1.00 15.04 85 ASP A CA 1
ATOM 699 C C . ASP A 1 85 ? 5.753 55.516 7.216 1.00 13.24 85 ASP A C 1
ATOM 700 O O . ASP A 1 85 ? 5.399 54.338 7.153 1.00 13.59 85 ASP A O 1
ATOM 705 N N . ILE A 1 86 ? 6.008 56.264 6.146 1.00 14.05 86 ILE A N 1
ATOM 706 C CA A ILE A 1 86 ? 5.744 55.804 4.784 0.70 13.85 86 ILE A CA 1
ATOM 707 C CA B ILE A 1 86 ? 5.737 55.800 4.792 0.30 13.82 86 ILE A CA 1
ATOM 708 C C . ILE A 1 86 ? 7.032 55.578 4.017 1.00 14.03 86 ILE A C 1
ATOM 709 O O . ILE A 1 86 ? 7.919 56.436 4.000 1.00 14.75 86 ILE A O 1
ATOM 718 N N . GLY A 1 87 ? 7.118 54.429 3.359 1.00 12.83 87 GLY A N 1
ATOM 719 C CA . GLY A 1 87 ? 8.266 54.123 2.537 1.00 13.67 87 GLY A CA 1
ATOM 720 C C . GLY A 1 87 ? 8.725 52.696 2.702 1.00 10.92 87 GLY A C 1
ATOM 721 O O . GLY A 1 87 ? 8.383 52.012 3.675 1.00 10.78 87 GLY A O 1
ATOM 722 N N . THR A 1 88 ? 9.530 52.245 1.748 1.00 10.55 88 THR A N 1
ATOM 723 C CA . THR A 1 88 ? 10.101 50.903 1.784 1.00 10.65 88 THR A CA 1
ATOM 724 C C . THR A 1 88 ? 10.947 50.642 3.033 1.00 10.52 88 THR A C 1
ATOM 725 O O . THR A 1 88 ? 11.098 49.490 3.444 1.00 10.33 88 THR A O 1
ATOM 729 N N . SER A 1 89 ? 11.472 51.706 3.646 1.00 10.18 89 SER A N 1
ATOM 730 C CA . SER A 1 89 ? 12.239 51.579 4.894 1.00 10.34 89 SER A CA 1
ATOM 731 C C . SER A 1 89 ? 11.404 50.982 6.022 1.00 10.12 89 SER A C 1
ATOM 732 O O . SER A 1 89 ? 11.954 50.461 6.988 1.00 10.81 89 SER A O 1
ATOM 735 N N . TYR A 1 90 ? 10.084 51.093 5.899 1.00 9.35 90 TYR A N 1
ATOM 736 C CA . TYR A 1 90 ? 9.164 50.775 6.985 1.00 9.42 90 TYR A CA 1
ATOM 737 C C . TYR A 1 90 ? 8.327 49.529 6.715 1.00 9.24 90 TYR A C 1
ATOM 738 O O . TYR A 1 90 ? 7.365 49.269 7.423 1.00 9.95 90 TYR A O 1
ATOM 747 N N . ARG A 1 91 ? 8.725 48.745 5.712 1.00 8.85 91 ARG A N 1
ATOM 748 C CA . ARG A 1 91 ? 7.960 47.577 5.292 1.00 9.66 91 ARG A CA 1
ATOM 749 C C . ARG A 1 91 ? 8.058 46.400 6.277 1.00 9.15 91 ARG A C 1
ATOM 750 O O . ARG A 1 91 ? 8.993 46.285 7.072 1.00 9.02 91 ARG A O 1
ATOM 758 N N . SER A 1 92 ? 7.085 45.507 6.169 1.00 9.05 92 SER A N 1
ATOM 759 C CA . SER A 1 92 ? 7.013 44.311 6.993 1.00 8.79 92 SER A CA 1
ATOM 760 C C . SER A 1 92 ?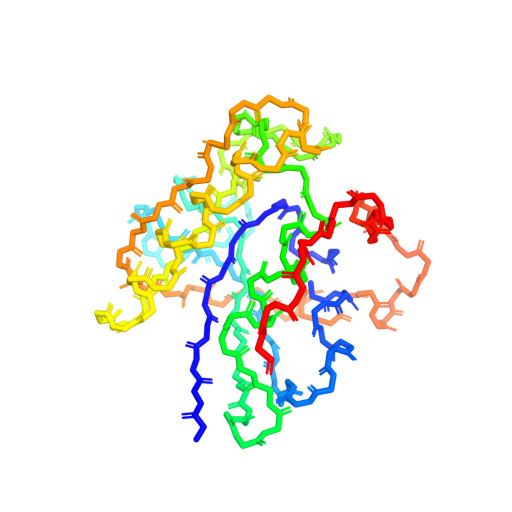 7.780 43.171 6.324 1.00 8.60 92 SER A C 1
ATOM 761 O O . SER A 1 92 ? 7.525 42.847 5.157 1.00 9.13 92 SER A O 1
ATOM 764 N N . ALA A 1 93 ? 8.685 42.540 7.063 1.00 8.58 93 ALA A N 1
ATOM 765 C CA . ALA A 1 93 ? 9.453 41.418 6.522 1.00 8.62 93 ALA A CA 1
ATOM 766 C C . ALA A 1 93 ? 9.960 40.501 7.633 1.00 8.31 93 ALA A C 1
ATOM 767 O O . ALA A 1 93 ? 10.265 40.957 8.748 1.00 8.36 93 ALA A O 1
ATOM 769 N N . ILE A 1 94 ? 10.072 39.221 7.307 1.00 8.45 94 ILE A N 1
ATOM 770 C CA . ILE A 1 94 ? 10.718 38.218 8.157 1.00 8.28 94 ILE A CA 1
ATOM 771 C C . ILE A 1 94 ? 11.906 37.698 7.370 1.00 8.29 94 ILE A C 1
ATOM 772 O O . ILE A 1 94 ? 11.750 37.251 6.221 1.00 8.90 94 ILE A O 1
ATOM 777 N N . TYR A 1 95 ? 13.083 37.777 7.978 1.00 8.22 95 TYR A N 1
ATOM 778 C CA . TYR A 1 95 ? 14.329 37.332 7.366 1.00 8.38 95 TYR A CA 1
ATOM 779 C C . TYR A 1 95 ? 14.758 36.060 8.056 1.00 8.31 95 TYR A C 1
ATOM 780 O O . TYR A 1 95 ? 15.314 36.092 9.147 1.00 9.12 95 TYR A O 1
ATOM 789 N N . TYR A 1 96 ? 14.468 34.914 7.442 1.00 8.81 96 TYR A N 1
ATOM 790 C CA . TYR A 1 96 ? 14.718 33.631 8.087 1.00 8.96 96 TYR A CA 1
ATOM 791 C C . TYR A 1 96 ? 16.190 33.254 8.050 1.00 9.03 96 TYR A C 1
ATOM 792 O O . TYR A 1 96 ? 16.875 33.469 7.046 1.00 10.31 96 TYR A O 1
ATOM 801 N N . VAL A 1 97 ? 16.661 32.669 9.144 1.00 10.40 97 VAL A N 1
ATOM 802 C CA . VAL A 1 97 ? 18.057 32.295 9.234 1.00 11.19 97 VAL A CA 1
ATOM 803 C C . VAL A 1 97 ? 18.302 30.857 8.782 1.00 11.71 97 VAL A C 1
ATOM 804 O O . VAL A 1 97 ? 19.437 30.506 8.473 1.00 13.92 97 VAL A O 1
ATOM 808 N N . ASP A 1 98 ? 17.253 30.039 8.719 1.00 11.13 98 ASP A N 1
ATOM 809 C CA . ASP A 1 98 ? 17.364 28.649 8.295 1.00 12.22 98 ASP A CA 1
ATOM 810 C C . ASP A 1 98 ? 15.997 28.166 7.839 1.00 11.74 98 ASP A C 1
ATOM 811 O O . ASP A 1 98 ? 14.996 28.891 7.917 1.00 11.49 98 ASP A O 1
ATOM 816 N N . ASP A 1 99 ? 15.971 26.942 7.331 1.00 11.96 99 ASP A N 1
ATOM 817 C CA . ASP A 1 99 ? 14.756 26.366 6.777 1.00 11.99 99 ASP A CA 1
ATOM 818 C C . ASP A 1 99 ? 13.626 26.222 7.798 1.00 11.37 99 ASP A C 1
ATOM 819 O O . ASP A 1 99 ? 12.458 26.405 7.463 1.00 11.75 99 ASP A O 1
ATOM 824 N N . GLU A 1 100 ? 13.974 25.892 9.037 1.00 11.71 100 GLU A N 1
ATOM 825 C CA . GLU A 1 100 ? 12.966 25.763 10.086 1.00 11.83 100 GLU A CA 1
ATOM 826 C C . GLU A 1 100 ? 12.250 27.091 10.312 1.00 10.98 100 GLU A C 1
ATOM 827 O O . GLU A 1 100 ? 11.016 27.133 10.400 1.00 11.10 100 GLU A O 1
ATOM 833 N N . GLN A 1 101 ? 13.013 28.186 10.377 1.00 10.60 101 GLN A N 1
ATOM 834 C CA . GLN A 1 101 ? 12.387 29.508 10.511 1.00 10.13 101 GLN A CA 1
ATOM 835 C C . GLN A 1 101 ? 11.533 29.870 9.301 1.00 9.95 101 GLN A C 1
ATOM 836 O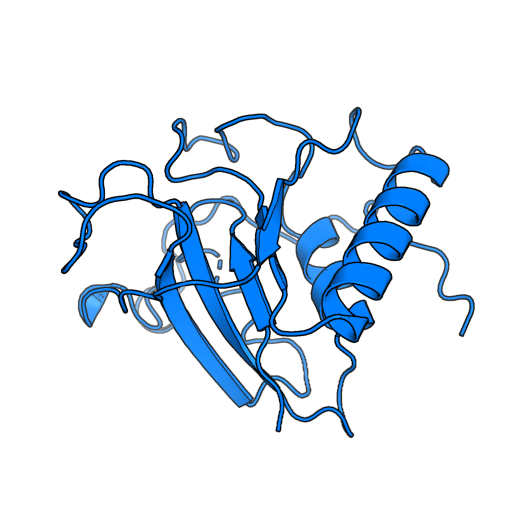 O . GLN A 1 101 ? 10.458 30.430 9.470 1.00 10.10 101 GLN A O 1
ATOM 842 N N . LYS A 1 102 ? 11.993 29.526 8.094 1.00 9.57 102 LYS A N 1
ATOM 843 C CA . LYS A 1 102 ? 11.152 29.749 6.918 1.00 10.09 102 LYS A CA 1
ATOM 844 C C . LYS A 1 102 ? 9.793 29.054 7.040 1.00 10.07 102 LYS A C 1
ATOM 845 O O . LYS A 1 102 ? 8.756 29.661 6.809 1.00 10.02 102 LYS A O 1
ATOM 851 N N . ARG A 1 103 ? 9.825 27.783 7.428 1.00 10.02 103 ARG A N 1
ATOM 852 C CA . ARG A 1 103 ? 8.608 26.993 7.563 1.00 10.84 103 ARG A CA 1
ATOM 853 C C . ARG A 1 103 ? 7.693 27.603 8.641 1.00 10.47 103 ARG A C 1
ATOM 854 O O . ARG A 1 103 ? 6.491 27.755 8.427 1.00 12.35 103 ARG A O 1
ATOM 862 N N . ILE A 1 104 ? 8.261 28.004 9.776 1.00 10.51 104 ILE A N 1
AT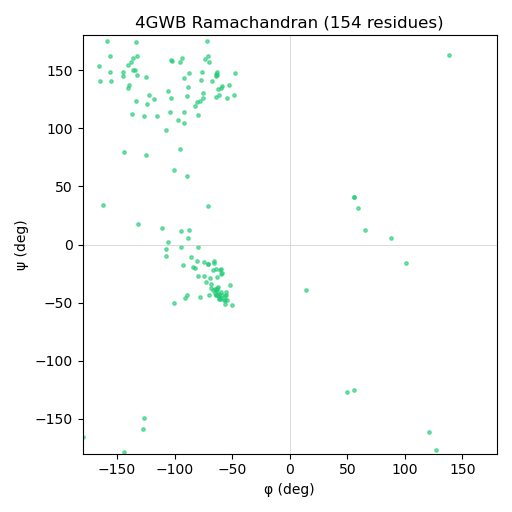OM 863 C CA . ILE A 1 104 ? 7.448 28.546 10.845 1.00 10.74 104 ILE A CA 1
ATOM 864 C C . ILE A 1 104 ? 6.884 29.904 10.418 1.00 10.72 104 ILE A C 1
ATOM 865 O O . ILE A 1 104 ? 5.741 30.208 10.718 1.00 11.28 104 ILE A O 1
ATOM 870 N N . ALA A 1 105 ? 7.670 30.711 9.697 1.00 10.40 105 ALA A N 1
ATOM 871 C CA . ALA A 1 105 ? 7.163 31.988 9.188 1.00 10.58 105 ALA A CA 1
ATOM 872 C C . ALA A 1 105 ? 5.975 31.779 8.263 1.00 11.00 105 ALA A C 1
ATOM 873 O O . ALA A 1 105 ? 4.963 32.443 8.383 1.00 11.54 105 ALA A O 1
ATOM 875 N N . GLN A 1 106 ? 6.100 30.835 7.343 1.00 10.90 106 GLN A N 1
ATOM 876 C CA . GLN A 1 106 ? 5.025 30.562 6.396 1.00 12.33 106 GLN A CA 1
ATOM 877 C C . GLN A 1 106 ? 3.772 30.046 7.107 1.00 11.76 106 GLN A C 1
ATOM 878 O O . GLN A 1 106 ? 2.664 30.496 6.805 1.00 13.95 106 GLN A O 1
ATOM 884 N N . GLU A 1 107 ? 3.959 29.131 8.058 1.00 11.74 107 GLU A N 1
ATOM 885 C CA . GLU A 1 107 ? 2.849 28.567 8.836 1.00 12.95 107 GLU A CA 1
ATOM 886 C C . GLU A 1 107 ? 2.156 29.647 9.650 1.00 12.75 107 GLU A C 1
ATOM 887 O O . GLU A 1 107 ? 0.930 29.653 9.758 1.00 14.13 107 GLU A O 1
ATOM 893 N N . THR A 1 108 ? 2.950 30.563 10.208 1.00 11.93 108 THR A N 1
ATOM 894 C CA . THR A 1 108 ? 2.423 31.610 11.063 1.00 12.43 108 THR A CA 1
ATOM 895 C C . THR A 1 108 ? 1.624 32.622 10.249 1.00 12.09 108 THR A C 1
ATOM 896 O O . THR A 1 108 ? 0.521 33.022 10.652 1.00 12.23 108 THR A O 1
ATOM 900 N N . ILE A 1 109 ? 2.151 33.019 9.088 1.00 11.82 109 ILE A N 1
ATOM 901 C CA . ILE A 1 109 ? 1.384 33.873 8.189 1.00 11.95 109 ILE A CA 1
ATOM 902 C C . ILE A 1 109 ? 0.058 33.196 7.772 1.00 12.76 109 ILE A C 1
ATOM 903 O O . ILE A 1 109 ? -0.991 33.842 7.765 1.00 13.36 109 ILE A O 1
ATOM 908 N N . ALA A 1 110 ? 0.101 31.902 7.450 1.00 12.47 110 ALA A N 1
ATOM 909 C CA . ALA A 1 110 ? -1.127 31.165 7.137 1.00 13.06 110 ALA A CA 1
ATOM 910 C C . ALA A 1 110 ? -2.113 31.177 8.310 1.00 13.86 110 ALA A C 1
ATOM 911 O O . ALA A 1 110 ? -3.322 31.335 8.106 1.00 16.02 110 ALA A O 1
ATOM 913 N N . ASP A 1 111 ? -1.619 31.019 9.530 1.00 13.75 111 ASP A N 1
ATOM 914 C CA . ASP A 1 111 ? -2.497 31.100 10.700 1.00 14.77 111 ASP A CA 1
ATOM 915 C C . ASP A 1 111 ? -3.095 32.491 10.888 1.00 14.87 111 ASP A C 1
ATOM 916 O O . ASP A 1 111 ? -4.275 32.638 11.217 1.00 16.07 111 ASP A O 1
ATOM 921 N N . VAL A 1 112 ? -2.265 33.509 10.681 1.00 14.07 112 VAL A N 1
ATOM 922 C CA . VAL A 1 112 ? -2.699 34.902 10.768 1.00 14.21 112 VAL A CA 1
ATOM 923 C C . VAL A 1 112 ? -3.863 35.160 9.810 1.00 14.82 112 VAL A C 1
ATOM 924 O O . VAL A 1 112 ? -4.926 35.649 10.212 1.00 15.07 112 VAL A O 1
ATOM 928 N N . GLU A 1 113 ? -3.685 34.776 8.555 1.00 14.39 113 GLU A N 1
ATOM 929 C CA . GLU A 1 113 ? -4.737 34.985 7.570 1.00 15.43 113 GLU A CA 1
ATOM 930 C C . GLU A 1 113 ? -5.983 34.156 7.839 1.00 15.65 113 GLU A C 1
ATOM 931 O O . GLU A 1 113 ? -7.100 34.660 7.700 1.00 17.30 113 GLU A O 1
ATOM 937 N N . ALA A 1 114 ? -5.804 32.908 8.270 1.00 15.34 114 ALA A N 1
ATOM 938 C CA . ALA A 1 114 ? -6.949 32.020 8.520 1.00 16.15 114 ALA A CA 1
ATOM 939 C C . ALA A 1 114 ? -7.840 32.551 9.646 1.00 16.26 114 ALA A C 1
ATOM 940 O O . ALA A 1 114 ? -9.035 32.286 9.673 1.00 18.40 114 ALA A O 1
ATOM 942 N N . SER A 1 115 ? -7.25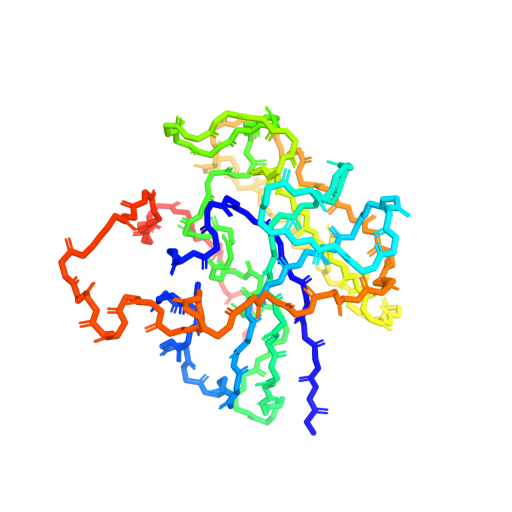6 33.300 10.578 1.00 15.83 115 SER A N 1
ATOM 943 C CA . SER A 1 115 ? -7.989 33.832 11.726 1.00 16.08 115 SER A CA 1
ATOM 944 C C . SER A 1 115 ? -8.997 34.918 11.348 1.00 15.55 115 SER A C 1
ATOM 945 O O . SER A 1 115 ? -10.004 35.100 12.035 1.00 16.54 115 SER A O 1
ATOM 948 N N . GLY A 1 116 ? -8.709 35.652 10.278 1.00 15.95 116 GLY A N 1
ATOM 949 C CA . GLY A 1 116 ? -9.492 36.819 9.887 1.00 17.08 116 GLY A CA 1
ATOM 950 C C . GLY A 1 116 ? -9.463 37.997 10.859 1.00 16.33 116 GLY A C 1
ATOM 951 O O . GLY A 1 116 ? -10.258 38.928 10.721 1.00 20.39 116 GLY A O 1
ATOM 952 N N . LEU A 1 117 ? -8.553 37.975 11.832 1.00 15.00 117 LEU A N 1
ATOM 953 C CA . LEU A 1 117 ? -8.494 39.024 12.856 1.00 15.31 117 LEU A CA 1
ATOM 954 C C . LEU A 1 117 ? -7.739 40.278 12.422 1.00 14.82 117 LEU A C 1
ATOM 955 O O . LEU A 1 117 ? -7.919 41.351 13.007 1.00 15.43 117 LEU A O 1
ATOM 960 N N . TRP A 1 118 ? -6.892 40.145 11.405 1.00 13.99 118 TRP A N 1
ATOM 961 C CA . TRP A 1 118 ? -6.087 41.279 10.946 1.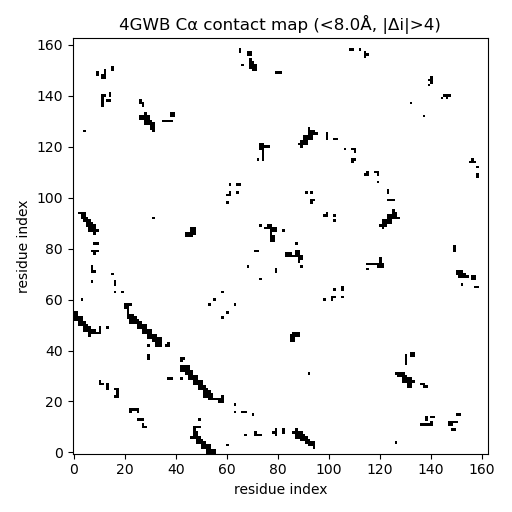00 13.58 118 TRP A CA 1
ATOM 962 C C . TRP A 1 118 ? -6.800 42.003 9.793 1.00 14.35 118 TRP A C 1
ATOM 963 O O . TRP A 1 118 ? -7.689 41.419 9.161 1.00 16.95 118 TRP A O 1
ATOM 974 N N . PRO A 1 119 ? -6.433 43.274 9.514 1.00 13.97 119 PRO A N 1
ATOM 975 C CA . PRO A 1 119 ? -7.224 44.086 8.580 1.00 16.55 119 PRO A CA 1
ATOM 976 C C . PRO A 1 119 ? -6.777 43.956 7.127 1.00 16.72 119 PRO A C 1
ATOM 977 O O . PRO A 1 119 ? -6.373 44.944 6.500 1.00 19.11 119 PRO A O 1
ATOM 981 N N . GLY A 1 120 ? -6.809 42.736 6.616 1.00 15.79 120 GLY A N 1
ATOM 982 C CA . GLY A 1 120 ? -6.560 42.485 5.197 1.00 16.26 120 GLY A CA 1
ATOM 983 C C . GLY A 1 120 ? -5.475 41.446 5.027 1.00 14.76 120 GLY A C 1
ATOM 984 O O . GLY A 1 120 ? -4.977 40.896 6.014 1.00 16.26 120 GLY A O 1
ATOM 985 N N . LYS A 1 121 ? -5.110 41.176 3.781 1.00 15.24 121 LYS A N 1
ATOM 986 C CA . LYS A 1 121 ? -4.074 40.186 3.498 1.00 15.75 121 LYS A CA 1
ATOM 987 C C . LYS A 1 121 ? -2.728 40.612 4.075 1.00 14.69 121 LYS A C 1
ATOM 988 O O . LYS A 1 121 ? -2.402 41.793 4.107 1.00 14.54 121 LYS A O 1
ATOM 994 N N . VAL A 1 122 ? -1.963 39.629 4.519 1.00 13.86 122 VAL A N 1
ATOM 995 C CA . VAL A 1 122 ? -0.636 39.874 5.059 1.00 13.38 122 VAL A CA 1
ATOM 996 C C . VAL A 1 122 ? 0.321 40.166 3.896 1.00 13.15 122 VAL A C 1
ATOM 997 O O . VAL A 1 122 ? 0.401 39.387 2.953 1.00 14.66 122 VAL A O 1
ATOM 1001 N N . VAL A 1 123 ? 1.036 41.289 3.948 1.00 12.29 123 VAL A N 1
ATOM 1002 C CA . VAL A 1 123 ? 1.975 41.659 2.877 1.00 12.44 123 VAL A CA 1
ATOM 1003 C C . VAL A 1 123 ? 3.431 41.463 3.296 1.00 11.01 123 VAL A C 1
ATOM 1004 O O . VAL A 1 123 ? 4.348 41.766 2.532 1.00 11.75 123 VAL A O 1
ATOM 1008 N N . THR A 1 124 ? 3.635 40.968 4.513 1.00 10.51 124 THR A N 1
ATOM 1009 C CA . THR A 1 124 ? 4.963 40.661 5.043 1.00 9.87 124 THR A CA 1
ATOM 1010 C C . THR A 1 124 ? 5.774 39.843 4.043 1.00 10.17 124 THR A C 1
ATOM 1011 O O . THR A 1 124 ? 5.296 38.806 3.556 1.00 11.33 124 THR A O 1
ATOM 1015 N N . GLU A 1 125 ? 6.990 40.296 3.752 1.00 9.91 125 GLU A N 1
ATOM 1016 C CA . GLU A 1 125 ? 7.947 39.542 2.928 1.00 11.25 125 GLU A CA 1
ATOM 1017 C C . GLU A 1 125 ? 8.540 38.413 3.758 1.00 10.31 125 GLU A C 1
ATOM 1018 O O . GLU A 1 125 ? 8.679 38.542 4.970 1.00 10.06 125 GLU A O 1
ATOM 1024 N N . VAL A 1 126 ? 8.878 37.298 3.111 1.00 10.14 126 VAL A N 1
ATOM 1025 C CA . VAL A 1 126 ? 9.586 36.197 3.764 1.00 9.80 126 VAL A CA 1
ATOM 1026 C C . VAL A 1 126 ? 10.811 35.922 2.908 1.00 9.26 126 VAL A C 1
ATOM 1027 O O . VAL A 1 126 ? 10.687 35.457 1.780 1.00 9.80 126 VAL A O 1
ATOM 1031 N N . GLU A 1 127 ? 11.994 36.231 3.427 1.00 8.88 127 GLU A N 1
ATOM 1032 C CA . GLU A 1 127 ? 13.229 36.143 2.631 1.00 9.09 127 GLU A CA 1
ATOM 1033 C C . GLU A 1 127 ? 14.343 35.595 3.490 1.00 8.92 127 GLU A C 1
ATOM 1034 O O . GLU A 1 127 ? 14.321 35.748 4.700 1.00 8.82 127 GLU A O 1
ATOM 1040 N N . PRO A 1 128 ? 15.345 34.965 2.871 1.00 8.58 128 PRO A N 1
ATOM 1041 C CA . PRO A 1 128 ? 16.515 34.566 3.653 1.00 8.90 128 PRO A CA 1
ATOM 1042 C C . PRO A 1 128 ? 17.229 35.800 4.189 1.00 9.57 128 PRO A C 1
ATOM 1043 O O . PRO A 1 128 ? 17.281 36.827 3.518 1.00 10.09 128 PRO A O 1
ATOM 1047 N N . VAL A 1 129 ? 17.812 35.688 5.378 1.00 9.95 129 VAL A N 1
ATOM 1048 C CA . VAL A 1 129 ? 18.580 36.783 5.945 1.00 10.31 129 VAL A CA 1
ATOM 1049 C C . VAL A 1 129 ? 19.855 37.001 5.122 1.00 10.75 129 VAL A C 1
ATOM 1050 O O . VAL A 1 129 ? 20.479 36.045 4.657 1.00 11.67 129 VAL A O 1
ATOM 1054 N N . ARG A 1 130 ? 20.211 38.263 4.930 1.00 11.51 130 ARG A N 1
ATOM 1055 C CA . ARG A 1 130 ? 21.442 38.666 4.257 1.00 12.89 130 ARG A CA 1
ATOM 1056 C C . ARG A 1 130 ? 22.155 39.644 5.203 1.00 12.09 130 ARG A C 1
ATOM 1057 O O . ARG A 1 130 ? 21.890 39.649 6.410 1.00 13.38 130 ARG A O 1
ATOM 1065 N N . ASP A 1 131 ? 23.047 40.475 4.678 1.00 12.25 131 ASP A N 1
ATOM 1066 C CA . ASP A 1 131 ? 23.805 41.394 5.526 1.00 13.05 131 ASP A CA 1
ATOM 1067 C C . ASP A 1 131 ? 22.871 42.219 6.413 1.00 11.79 131 ASP A C 1
ATOM 1068 O O . ASP A 1 131 ? 21.838 42.712 5.959 1.00 12.36 131 ASP A O 1
ATOM 1073 N N . PHE A 1 132 ? 23.257 42.367 7.674 1.00 11.01 132 PHE A N 1
ATOM 1074 C CA . PHE A 1 132 ? 22.557 43.214 8.616 1.00 11.26 132 PHE A CA 1
ATOM 1075 C C . PHE A 1 132 ? 23.520 44.335 8.993 1.00 10.75 132 PHE A C 1
ATOM 1076 O O . PHE A 1 132 ? 24.534 44.098 9.651 1.00 12.17 132 PHE A O 1
ATOM 1084 N N . TRP A 1 133 ? 23.205 45.551 8.547 1.00 10.13 133 TRP A N 1
ATOM 1085 C CA . TRP A 1 133 ? 24.050 46.731 8.799 1.00 10.29 133 TRP A CA 1
ATOM 1086 C C . TRP A 1 133 ? 23.557 47.381 10.089 1.00 10.06 133 TRP A C 1
ATOM 1087 O O . TRP A 1 133 ? 22.491 48.012 10.117 1.00 9.97 133 TRP A O 1
ATOM 1098 N N . GLU A 1 134 ? 24.292 47.201 11.179 1.00 10.37 134 GLU A N 1
ATOM 1099 C CA . GLU A 1 134 ? 23.875 47.754 12.457 1.00 10.31 134 GLU A CA 1
ATOM 1100 C C . GLU A 1 134 ? 23.733 49.269 12.372 1.00 10.22 134 GLU A C 1
ATOM 1101 O O . GLU A 1 134 ? 24.592 49.973 11.800 1.00 11.68 134 GLU A O 1
ATOM 1107 N N . ALA A 1 135 ? 22.661 49.783 12.949 1.00 9.99 135 ALA A N 1
ATOM 1108 C CA . ALA A 1 135 ? 22.439 51.211 12.979 1.00 9.96 135 ALA A CA 1
ATOM 1109 C C . ALA A 1 135 ? 23.430 51.890 13.914 1.00 10.15 135 ALA A C 1
ATOM 1110 O O . ALA A 1 135 ? 23.999 51.273 14.822 1.00 10.59 135 ALA A O 1
ATOM 1112 N N . GLU A 1 136 ? 23.618 53.174 13.655 1.00 10.67 136 GLU A N 1
ATOM 1113 C CA . GLU A 1 136 ? 24.410 54.076 14.464 1.00 11.12 136 GLU A CA 1
ATOM 1114 C C . GLU A 1 136 ? 24.070 53.959 15.962 1.00 10.33 136 GLU A C 1
ATOM 1115 O O . GLU A 1 136 ? 22.930 53.684 16.318 1.00 9.78 136 GLU A O 1
ATOM 1121 N N . PRO A 1 137 ? 25.066 54.171 16.851 1.00 10.52 137 PRO A N 1
ATOM 1122 C CA . PRO A 1 137 ? 24.807 54.026 18.295 1.00 10.28 137 PRO A CA 1
ATOM 1123 C C . PRO A 1 137 ? 23.619 54.819 18.802 1.00 10.31 137 PRO A C 1
ATOM 1124 O O . PRO A 1 137 ? 22.887 54.333 19.674 1.00 10.56 137 PRO A O 1
ATOM 1128 N N . GLU A 1 138 ? 23.372 56.008 18.249 1.00 11.03 138 GLU A N 1
ATOM 1129 C CA . GLU A 1 138 ? 22.240 56.821 18.695 1.00 11.63 138 GLU A CA 1
ATOM 1130 C C . GLU A 1 138 ? 20.893 56.131 18.533 1.00 10.96 138 GLU A C 1
ATOM 1131 O O . GLU A 1 138 ? 19.949 56.442 19.251 1.00 12.07 138 GLU A O 1
ATOM 1137 N N . HIS A 1 139 ? 20.795 55.189 17.594 1.00 9.44 139 HIS A N 1
ATOM 1138 C CA . HIS A 1 139 ? 19.541 54.457 17.390 1.00 9.05 139 HIS A CA 1
ATOM 1139 C C . HIS A 1 139 ? 19.341 53.273 18.315 1.00 8.51 139 HIS A C 1
ATOM 1140 O O . HIS A 1 139 ? 18.218 52.813 18.459 1.00 9.49 139 HIS A O 1
ATOM 1147 N N . GLN A 1 140 ? 20.414 52.764 18.911 1.00 8.24 140 GLN A N 1
ATOM 11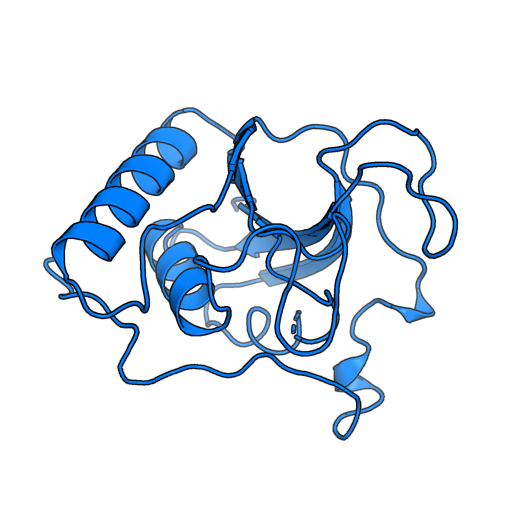48 C CA . GLN A 1 140 ? 20.310 51.575 19.743 1.00 8.19 140 GLN A CA 1
ATOM 1149 C C . GLN A 1 140 ? 19.683 51.943 21.072 1.00 7.72 140 GLN A C 1
ATOM 1150 O O . GLN A 1 140 ? 20.106 52.915 21.706 1.00 7.93 140 GLN A O 1
ATOM 1156 N N . ASN A 1 141 ? 18.671 51.193 21.499 1.00 7.25 141 ASN A N 1
ATOM 1157 C CA . ASN A 1 141 ? 18.026 51.422 22.798 1.00 7.36 141 ASN A CA 1
ATOM 1158 C C . ASN A 1 141 ? 17.445 52.826 22.911 1.00 7.98 141 ASN A C 1
ATOM 1159 O O . ASN A 1 141 ? 17.381 53.381 24.011 1.00 8.33 141 ASN A O 1
ATOM 1164 N N . TYR A 1 142 ? 16.991 53.395 21.798 1.00 7.49 142 TYR A N 1
ATOM 1165 C CA . TYR A 1 142 ? 16.571 54.783 21.791 1.00 8.83 142 TYR A CA 1
ATOM 1166 C C . TYR A 1 142 ? 15.477 55.053 22.813 1.00 8.56 142 TYR A C 1
ATOM 1167 O O . TYR A 1 142 ? 15.575 56.016 23.582 1.00 8.87 142 TYR A O 1
ATOM 1176 N N . LEU A 1 143 ? 14.443 54.213 22.860 1.00 8.28 143 LEU A N 1
ATOM 1177 C CA . LEU A 1 143 ? 13.312 54.430 23.756 1.00 8.86 143 LEU A CA 1
ATOM 1178 C C . LEU A 1 143 ? 13.588 53.994 25.200 1.00 9.30 143 LEU A C 1
ATOM 1179 O O . LEU A 1 143 ? 12.744 54.202 26.060 1.00 10.64 143 LEU A O 1
ATOM 1184 N N . GLU A 1 144 ? 14.769 53.446 25.470 1.00 9.32 144 GLU A N 1
ATOM 1185 C CA . GLU A 1 144 ? 15.258 53.348 26.847 1.00 10.41 144 GLU A CA 1
ATOM 1186 C C . GLU A 1 144 ? 15.797 54.679 27.333 1.00 10.68 144 GLU A C 1
ATOM 1187 O O . GLU A 1 144 ? 15.511 55.106 28.456 1.00 12.25 144 GLU A O 1
ATOM 1193 N N . ARG A 1 145 ? 16.588 55.331 26.495 1.00 10.30 145 ARG A N 1
ATOM 1194 C CA . ARG A 1 145 ? 17.145 56.625 26.847 1.00 11.33 145 ARG A CA 1
ATOM 1195 C C . ARG A 1 145 ? 16.083 57.711 26.809 1.00 11.62 145 ARG A C 1
ATOM 1196 O O . ARG A 1 145 ? 16.123 58.643 27.628 1.00 12.71 145 ARG A O 1
ATOM 1204 N N . TYR A 1 146 ? 15.109 57.572 25.905 1.00 11.10 146 TYR A N 1
ATOM 1205 C CA . TYR A 1 146 ? 14.005 58.532 25.746 1.00 11.76 146 TYR A CA 1
ATOM 1206 C C . TYR A 1 146 ? 12.680 57.808 25.854 1.00 11.03 146 TYR A C 1
ATOM 1207 O O . TYR A 1 146 ? 12.029 57.534 24.840 1.00 11.69 146 TYR A O 1
ATOM 1216 N N . PRO A 1 147 ? 12.266 57.465 27.088 1.00 11.56 147 PRO A N 1
ATOM 1217 C CA . PRO A 1 147 ? 11.092 56.609 27.230 1.00 12.27 147 PRO A CA 1
ATOM 1218 C C . PRO A 1 147 ? 9.784 57.220 26.723 1.00 11.86 147 PRO A C 1
ATOM 1219 O O . PRO A 1 147 ? 8.843 56.476 26.422 1.00 14.93 147 PRO A O 1
ATOM 1223 N N . ASN A 1 148 ? 9.717 58.546 26.604 1.00 11.41 148 ASN A N 1
ATOM 1224 C CA . ASN A 1 148 ? 8.526 59.170 26.024 1.00 11.66 148 ASN A CA 1
ATOM 1225 C C . ASN A 1 148 ? 8.645 59.445 24.527 1.00 11.58 148 ASN A C 1
ATOM 1226 O O . ASN A 1 148 ? 7.816 60.162 23.953 1.00 12.47 148 ASN A O 1
ATOM 1231 N N . GLY A 1 149 ? 9.671 58.885 23.891 1.00 11.12 149 GLY A N 1
ATOM 1232 C CA . GLY A 1 149 ? 9.942 59.147 22.485 1.00 11.42 149 GLY A CA 1
ATOM 1233 C C . GLY A 1 149 ? 8.954 58.510 21.528 1.00 11.89 149 GLY A C 1
ATOM 1234 O O . GLY A 1 149 ? 8.064 57.757 21.926 1.00 12.40 149 GLY A O 1
ATOM 1235 N N . TYR A 1 150 ? 9.126 58.830 20.254 1.00 12.80 150 TYR A N 1
ATOM 1236 C CA . TYR A 1 150 ? 8.222 58.422 19.190 1.00 12.53 150 TYR A CA 1
ATOM 1237 C C . TYR A 1 150 ? 8.121 56.907 19.022 1.00 13.12 150 TYR A C 1
ATOM 1238 O O . TYR A 1 150 ? 9.136 56.226 18.861 1.00 14.16 150 TYR A O 1
ATOM 1247 N N . THR A 1 151 ? 6.883 56.415 19.001 1.00 13.64 151 THR A N 1
ATOM 1248 C CA . THR A 1 151 ? 6.579 55.051 18.569 1.00 14.43 151 THR A CA 1
ATOM 1249 C C . THR A 1 151 ? 5.139 54.939 18.065 1.00 15.07 151 THR A C 1
ATOM 1250 O O . THR A 1 151 ? 4.225 55.527 18.640 1.00 16.68 151 THR A O 1
ATOM 1254 N N . CYS A 1 152 ? 4.945 54.170 16.992 1.00 15.22 152 CYS A N 1
ATOM 1255 C CA A CYS A 1 152 ? 3.616 53.837 16.485 0.50 16.30 152 CYS A CA 1
ATOM 1256 C CA B CYS A 1 152 ? 3.588 53.845 16.558 0.50 16.37 152 CYS A CA 1
ATOM 1257 C C . CYS A 1 152 ? 3.311 52.346 16.672 1.00 16.01 152 CYS A C 1
ATOM 1258 O O . CYS A 1 152 ? 2.306 51.851 16.158 1.00 15.78 152 CYS A O 1
ATOM 1263 N N . HIS A 1 153 ? 4.193 51.638 17.385 1.00 12.13 153 HIS A N 1
ATOM 1264 C CA . HIS A 1 153 ? 3.993 50.225 17.711 1.00 10.65 153 HIS A CA 1
ATOM 1265 C C . HIS A 1 153 ? 3.291 50.087 19.039 1.00 10.58 153 HIS A C 1
ATOM 1266 O O . HIS A 1 153 ? 3.544 50.850 19.962 1.00 12.53 153 HIS A O 1
ATOM 1273 N N . PHE A 1 154 ? 2.406 49.100 19.138 1.00 9.74 154 PHE A N 1
ATOM 1274 C CA . PHE A 1 154 ? 1.761 48.759 20.407 1.00 9.82 154 PHE A CA 1
ATOM 1275 C C . PHE A 1 154 ? 1.115 47.396 20.225 1.00 9.07 154 PHE A C 1
ATOM 1276 O O . PHE A 1 154 ? 0.759 47.041 19.107 1.00 9.07 154 PHE A O 1
ATOM 1284 N N . PRO A 1 155 ? 0.942 46.626 21.311 1.00 8.90 155 PRO A N 1
ATOM 1285 C CA . PRO A 1 155 ? 0.359 45.290 21.142 1.00 9.07 155 PRO A CA 1
ATOM 1286 C C . PRO A 1 155 ? -1.161 45.361 21.075 1.00 8.91 155 PRO A C 1
ATOM 1287 O O . PRO A 1 155 ? -1.790 45.838 22.021 1.00 10.14 155 PRO A O 1
ATOM 1291 N N . ARG A 1 156 ? -1.745 44.929 19.958 1.00 8.61 156 ARG A N 1
ATOM 1292 C CA . ARG A 1 156 ? -3.201 44.863 19.817 1.00 8.83 156 ARG A CA 1
ATOM 1293 C C . ARG A 1 156 ? -3.688 43.585 20.501 1.00 8.79 156 ARG A C 1
ATOM 1294 O O . ARG A 1 156 ? -3.274 42.496 20.111 1.00 9.06 156 ARG A O 1
ATOM 1302 N N . PRO A 1 157 ? -4.595 43.672 21.486 1.00 8.60 157 PRO A N 1
ATOM 1303 C CA . PRO A 1 157 ? -5.052 42.429 22.140 1.00 9.48 157 PRO A CA 1
ATOM 1304 C C . PRO A 1 157 ? -5.847 41.534 21.194 1.00 9.10 157 PRO A C 1
ATOM 1305 O O . PRO A 1 157 ? -5.950 40.335 21.440 1.00 10.25 157 PRO A O 1
ATOM 1309 N N . ASN A 1 158 ? -6.407 42.126 20.133 1.00 9.17 158 ASN A N 1
ATOM 1310 C CA . ASN A 1 158 ? -7.182 41.423 19.109 1.00 10.05 158 ASN A CA 1
ATOM 1311 C C . ASN A 1 158 ? -6.329 40.712 18.061 1.00 10.62 158 ASN A C 1
ATOM 1312 O O . ASN A 1 158 ? -6.855 39.901 17.301 1.00 11.38 158 ASN A O 1
ATOM 1317 N N . TRP A 1 159 ? -5.034 41.030 17.997 1.00 9.56 159 TRP A N 1
ATOM 1318 C CA . TRP A 1 159 ? -4.132 40.431 16.997 1.00 10.14 159 TRP A CA 1
ATOM 1319 C C . TRP A 1 159 ? -3.330 39.320 17.643 1.00 10.34 159 TRP A C 1
ATOM 1320 O O . TRP A 1 159 ? -2.101 39.383 17.775 1.00 10.80 159 TRP A O 1
ATOM 1331 N N . VAL A 1 160 ? -4.069 38.296 18.065 1.00 11.39 160 VAL A N 1
ATOM 1332 C CA . VAL A 1 160 ? -3.509 37.108 18.699 1.00 12.75 160 VAL A CA 1
ATOM 1333 C C . VAL A 1 160 ? -4.149 35.871 18.088 1.00 13.82 160 VAL A C 1
ATOM 1334 O O . VAL A 1 160 ? -5.284 35.923 17.613 1.00 15.91 160 VAL A O 1
ATOM 1338 N N . LEU A 1 161 ? -3.378 34.789 18.073 1.00 15.60 161 LEU A N 1
ATOM 1339 C CA . LEU A 1 161 ? -3.795 33.505 17.514 1.00 19.19 161 LEU A CA 1
ATOM 1340 C C . LEU A 1 161 ? -4.164 32.507 18.612 1.00 22.83 161 LEU A C 1
ATOM 1341 O O . LEU A 1 161 ? -3.708 32.635 19.755 1.00 20.47 161 LEU A O 1
ATOM 1346 N N . PRO A 1 162 ? -4.963 31.481 18.259 1.00 22.53 162 PRO A N 1
ATOM 1347 C CA . PRO A 1 162 ? -5.186 30.381 19.196 1.00 23.27 162 PRO A CA 1
ATOM 1348 C C . PRO A 1 162 ? -3.843 29.735 19.525 1.00 23.39 162 PRO A C 1
ATOM 1349 O O . PRO A 1 162 ? -3.041 29.498 18.617 1.00 25.33 162 PRO A O 1
ATOM 1353 N N . ARG A 1 163 ? -3.580 29.470 20.802 1.00 23.45 163 ARG A N 1
ATOM 1354 C CA . ARG A 1 163 ? -2.321 28.816 21.150 1.00 26.04 163 ARG A CA 1
ATOM 1355 C C . ARG A 1 163 ? -2.502 27.312 21.276 1.00 26.34 163 ARG A C 1
ATOM 1356 O O . ARG A 1 163 ? -2.647 26.763 22.369 1.00 26.80 163 ARG A O 1
ATOM 1364 N N . ARG A 1 164 ? -2.479 26.660 20.120 1.00 27.06 164 ARG A N 1
ATOM 1365 C CA . ARG A 1 164 ? -2.814 25.244 20.000 1.00 26.29 164 ARG A CA 1
ATOM 1366 C C . ARG A 1 164 ? -1.827 24.311 20.719 1.00 25.32 164 ARG A C 1
ATOM 1367 O O . ARG A 1 164 ? -2.146 23.144 20.950 1.00 25.02 164 ARG A O 1
ATOM 1375 N N . SER A 1 165 ? -0.652 24.838 21.072 1.00 25.82 165 SER A N 1
ATOM 1376 C CA . SER A 1 165 ? 0.441 24.062 21.675 1.00 27.45 165 SER A CA 1
ATOM 1377 C C . SER A 1 165 ? 0.625 24.330 23.163 1.00 30.91 165 SER A C 1
ATOM 1378 O O . SER A 1 165 ? 1.248 23.525 23.863 1.00 23.75 165 SER A O 1
#

Nearest PDB structures (foldseek):
  4gwb-assembly1_A-2  TM=1.006E+00  e=4.157E-36  Sinorhizobium meliloti 1021
  1nwa-assembly1_A  TM=9.976E-01  e=3.891E-30  Mycobacterium tuberculosis
  7e43-assembly1_B  TM=9.534E-01  e=2.122E-16  Helicobacter pylori 26695
  3e0m-assembly1_D  TM=9.458E-01  e=5.692E-16  Streptococcus pneumoniae
  2j89-assembly1_A  TM=9.500E-01  e=7.284E-16  Populus trichocarpa

Organism: Rhizobium meliloti (strain 1021) (NCBI:txid266834)

CATH classification: 3.30.1060.10